Protein AF-A0AAW9TG71-F1 (afdb_monomer)

pLDDT: mean 80.9, std 14.89, range [36.53, 95.31]

Radius of gyration: 30.07 Å; Cα contacts (8 Å, |Δi|>4): 14; chains: 1; bounding box: 50×53×78 Å

Secondary structure (DSSP, 8-state):
---------------------TT--S-PPPPTT--TTTHHHHHHHHHHHHHHH-STTGGGSHHHHHHHHHHHHHHHHHHHHHHH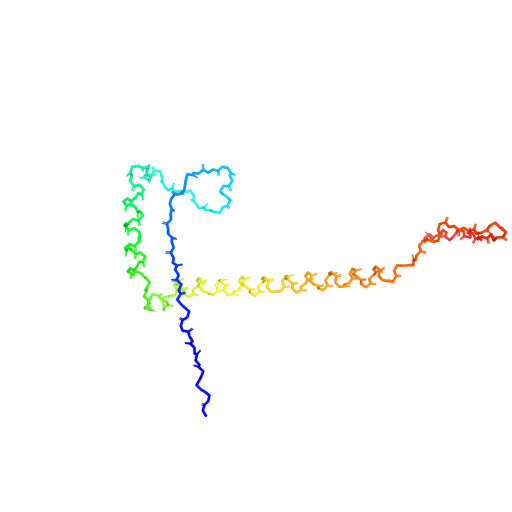HHHHHHHHHHHHHHSPP------TT-----------

Solvent-accessible surface area (backbone atoms only — not comparable to full-atom values): 8047 Å² total; per-residue (Å²): 134,86,81,78,78,75,73,80,81,83,80,90,86,86,81,86,88,76,81,92,47,102,78,63,85,78,75,78,83,76,62,88,88,64,41,88,86,47,42,64,58,49,46,55,48,49,54,53,52,51,60,70,56,72,42,78,70,50,62,70,36,67,73,46,42,54,52,52,48,51,56,51,52,52,50,52,52,50,51,52,50,52,50,53,50,51,54,52,51,50,53,51,51,52,50,61,72,66,54,74,80,81,79,90,72,74,61,94,90,64,83,81,85,77,77,78,80,77,80,126

Organism: NCBI:txid165179

Structure (mmCIF, N/CA/C/O backbone):
data_AF-A0AAW9TG71-F1
#
_entry.id   AF-A0AAW9TG71-F1
#
loop_
_atom_site.group_PDB
_atom_site.id
_atom_site.type_symbol
_atom_site.label_atom_id
_atom_site.label_alt_id
_atom_site.label_comp_id
_atom_site.label_asym_id
_atom_site.label_entity_id
_atom_site.label_seq_id
_atom_site.pdbx_PDB_ins_code
_atom_site.Cartn_x
_atom_site.Cartn_y
_atom_site.Cartn_z
_atom_site.occupancy
_atom_site.B_iso_or_equiv
_atom_site.auth_seq_id
_atom_site.auth_comp_id
_atom_site.auth_asym_id
_atom_site.auth_atom_id
_atom_site.pdbx_PDB_model_num
ATOM 1 N N . MET A 1 1 ? 29.637 -25.790 4.352 1.00 36.53 1 MET A N 1
ATOM 2 C CA . MET A 1 1 ? 28.234 -25.442 4.656 1.00 36.53 1 MET A CA 1
ATOM 3 C C . MET A 1 1 ? 28.146 -23.929 4.642 1.00 36.53 1 MET A C 1
ATOM 5 O O . MET A 1 1 ? 28.719 -23.298 5.520 1.00 36.53 1 MET A O 1
ATOM 9 N N . GLU A 1 2 ? 27.549 -23.349 3.603 1.00 44.38 2 GLU A N 1
ATOM 10 C CA . GLU A 1 2 ? 27.319 -21.904 3.535 1.00 44.38 2 GLU A CA 1
ATOM 11 C C . GLU A 1 2 ? 26.186 -21.550 4.498 1.00 44.38 2 GLU A C 1
ATOM 13 O O . GLU A 1 2 ? 25.037 -21.951 4.315 1.00 44.38 2 GLU A O 1
ATOM 18 N N . ILE A 1 3 ? 26.523 -20.840 5.572 1.00 47.56 3 ILE A N 1
ATOM 19 C CA . ILE A 1 3 ? 25.534 -20.257 6.472 1.00 47.56 3 ILE A CA 1
ATOM 20 C C . ILE A 1 3 ? 24.981 -19.042 5.729 1.00 47.56 3 ILE A C 1
ATOM 22 O O . ILE A 1 3 ? 25.548 -17.952 5.793 1.00 47.56 3 ILE A O 1
ATOM 26 N N . ASN A 1 4 ? 23.902 -19.248 4.972 1.00 52.19 4 ASN A N 1
ATOM 27 C CA . ASN A 1 4 ? 23.107 -18.168 4.403 1.00 52.19 4 ASN A CA 1
ATOM 28 C C . ASN A 1 4 ? 22.573 -17.331 5.564 1.00 52.19 4 ASN A C 1
ATOM 30 O O . ASN A 1 4 ? 21.565 -17.660 6.183 1.00 52.19 4 ASN A O 1
ATOM 34 N N . ASN A 1 5 ? 23.299 -16.268 5.893 1.00 47.75 5 ASN A N 1
ATOM 35 C CA . ASN A 1 5 ? 22.947 -15.315 6.926 1.00 47.75 5 ASN A CA 1
ATOM 36 C C . ASN A 1 5 ? 21.794 -14.463 6.379 1.00 47.75 5 ASN A C 1
ATOM 38 O O . ASN A 1 5 ? 21.983 -13.343 5.907 1.00 47.75 5 ASN A O 1
ATOM 42 N N . THR A 1 6 ? 20.589 -15.037 6.344 1.00 54.59 6 THR A N 1
ATOM 43 C CA . THR A 1 6 ? 19.350 -14.322 6.051 1.00 54.59 6 THR A CA 1
ATOM 44 C C . THR A 1 6 ? 19.089 -13.379 7.214 1.00 54.59 6 THR A C 1
ATOM 46 O O . THR A 1 6 ? 18.305 -13.682 8.110 1.00 54.59 6 THR A O 1
ATOM 49 N N . GLN A 1 7 ? 19.790 -12.244 7.239 1.00 59.25 7 GLN A N 1
ATOM 50 C CA . GLN A 1 7 ? 19.470 -11.150 8.142 1.00 59.25 7 GLN A CA 1
ATOM 51 C C . GLN A 1 7 ? 17.989 -10.833 7.952 1.00 59.25 7 GLN A C 1
ATOM 53 O O . GLN A 1 7 ? 17.565 -10.388 6.881 1.00 59.25 7 GLN A O 1
ATOM 58 N N . HIS A 1 8 ? 17.193 -11.112 8.981 1.00 61.28 8 HIS A N 1
ATOM 59 C CA . HIS A 1 8 ? 15.797 -10.725 9.003 1.00 61.28 8 HIS A CA 1
ATOM 60 C C . HIS A 1 8 ? 15.746 -9.200 8.899 1.00 61.28 8 HIS A C 1
ATOM 62 O O . HIS A 1 8 ? 16.082 -8.490 9.846 1.00 61.28 8 HIS A O 1
ATOM 68 N N . LYS A 1 9 ? 15.369 -8.691 7.722 1.00 80.81 9 LYS A N 1
ATOM 69 C CA . LYS A 1 9 ? 15.121 -7.264 7.529 1.00 80.81 9 LYS A CA 1
ATOM 70 C C . LYS A 1 9 ? 13.908 -6.899 8.375 1.00 80.81 9 LYS A C 1
ATOM 72 O O . LYS A 1 9 ? 12.813 -7.408 8.142 1.00 80.81 9 LYS A O 1
ATOM 77 N N . SER A 1 10 ? 14.116 -6.060 9.381 1.00 79.25 10 SER A N 1
ATOM 78 C CA . SER A 1 10 ? 13.027 -5.454 10.132 1.00 79.25 10 SER A CA 1
ATOM 79 C C . SER A 1 10 ? 12.468 -4.276 9.338 1.00 79.25 10 SER A C 1
ATOM 81 O O . SER A 1 10 ? 13.203 -3.530 8.692 1.00 79.25 10 SER A O 1
ATOM 83 N N . PHE A 1 11 ? 11.149 -4.123 9.370 1.00 83.56 11 PHE A N 1
ATOM 84 C CA . PHE A 1 11 ? 10.450 -3.030 8.706 1.00 83.56 11 PHE A CA 1
ATOM 85 C C . PHE A 1 11 ? 9.691 -2.219 9.753 1.00 83.56 11 PHE A C 1
ATOM 87 O O . PHE A 1 11 ? 9.021 -2.785 10.621 1.00 83.56 11 PHE A O 1
ATOM 94 N N . LEU A 1 12 ? 9.806 -0.894 9.676 1.00 83.38 12 LEU A N 1
ATOM 95 C CA . LEU A 1 12 ? 8.995 0.029 10.460 1.00 83.38 12 LEU A CA 1
ATOM 96 C C . LEU A 1 12 ? 7.770 0.417 9.634 1.00 83.38 12 LEU A C 1
ATOM 98 O O . LEU A 1 12 ? 7.898 0.754 8.460 1.00 83.38 12 LEU A O 1
ATOM 102 N N . TRP A 1 13 ? 6.596 0.396 10.255 1.00 83.81 13 TRP A N 1
ATOM 103 C CA . TRP A 1 13 ? 5.363 0.871 9.640 1.00 83.81 13 TRP A CA 1
ATOM 104 C C . TRP A 1 13 ? 4.795 2.036 10.457 1.00 83.81 13 TRP A C 1
ATOM 106 O O . TRP A 1 13 ? 4.870 2.041 11.691 1.00 83.81 13 TRP A O 1
ATOM 116 N N . HIS A 1 14 ? 4.245 3.028 9.761 1.00 82.62 14 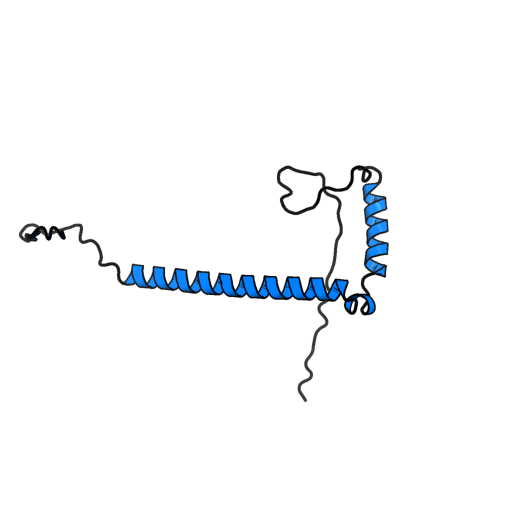HIS A N 1
ATOM 117 C CA . HIS A 1 14 ? 3.651 4.227 10.343 1.00 82.62 14 HIS A CA 1
ATOM 118 C C . HIS A 1 14 ? 2.267 4.465 9.733 1.00 82.62 14 HIS A C 1
ATOM 120 O O . HIS A 1 14 ? 2.054 4.149 8.566 1.00 82.62 14 HIS A O 1
ATOM 126 N N . LEU A 1 15 ? 1.331 4.980 10.532 1.00 85.31 15 LEU A N 1
ATOM 127 C CA . LEU A 1 15 ? -0.028 5.319 10.109 1.00 85.31 15 LEU A CA 1
ATOM 128 C C . LEU A 1 15 ? -0.345 6.723 10.617 1.00 85.31 15 LEU A C 1
ATOM 130 O O . LEU A 1 15 ? -0.266 6.952 11.827 1.00 85.31 15 LEU A O 1
ATOM 134 N N . ASP A 1 16 ? -0.736 7.609 9.707 1.00 82.88 16 ASP A N 1
ATOM 135 C CA . ASP A 1 16 ? -1.087 9.001 9.983 1.00 82.88 16 ASP A CA 1
ATOM 136 C C . ASP A 1 16 ? -2.388 9.414 9.308 1.00 82.88 16 ASP A C 1
ATOM 138 O O . ASP A 1 16 ? -2.827 8.800 8.339 1.00 82.88 16 ASP A O 1
ATOM 142 N N . PHE A 1 17 ? -2.970 10.486 9.842 1.00 83.88 17 PHE A N 1
ATOM 143 C CA . PHE A 1 17 ? -4.098 11.202 9.268 1.00 83.88 17 PHE A CA 1
ATOM 144 C C . PHE A 1 17 ? -3.626 12.605 8.901 1.00 83.88 17 PHE A C 1
ATOM 146 O O . PHE A 1 17 ? -3.375 13.427 9.787 1.00 83.88 17 PHE A O 1
ATOM 153 N N . GLU A 1 18 ? -3.482 12.860 7.606 1.00 81.12 18 GLU A N 1
ATOM 154 C CA . GLU A 1 18 ? -3.080 14.161 7.078 1.00 81.12 18 GLU A CA 1
ATOM 155 C C . GLU A 1 18 ? -4.305 14.949 6.596 1.00 81.12 18 GLU A C 1
ATOM 157 O O . GLU A 1 18 ? -5.284 14.348 6.139 1.00 81.12 18 GLU A O 1
ATOM 162 N N . PRO A 1 19 ? -4.291 16.290 6.710 1.00 76.50 19 PRO A N 1
ATOM 163 C CA . PRO A 1 19 ? -5.349 17.108 6.142 1.00 76.50 19 PRO A CA 1
ATOM 164 C C . PRO A 1 19 ? -5.397 16.903 4.628 1.00 76.50 19 PRO A C 1
ATOM 166 O O . PRO A 1 19 ? -4.365 16.832 3.961 1.00 76.50 19 PRO A O 1
ATOM 169 N N . PHE A 1 20 ? -6.608 16.836 4.079 1.00 74.81 20 PHE A N 1
ATOM 170 C CA . PHE A 1 20 ? -6.788 16.732 2.639 1.00 74.81 20 PHE A CA 1
ATOM 171 C C . PHE A 1 20 ? -6.255 18.004 1.972 1.00 74.81 20 PHE A C 1
ATOM 173 O O . PHE A 1 20 ? -6.802 19.092 2.164 1.00 74.81 20 PHE A O 1
ATOM 180 N N . THR A 1 21 ? -5.187 17.877 1.187 1.00 69.19 21 THR A N 1
ATOM 181 C CA . THR A 1 21 ? -4.655 18.982 0.386 1.00 69.19 21 THR A CA 1
ATOM 182 C C . THR A 1 21 ? -4.816 18.650 -1.091 1.00 69.19 21 THR A C 1
ATOM 184 O O . THR A 1 21 ? -4.801 17.493 -1.495 1.00 69.19 21 THR A O 1
ATOM 187 N N . TRP A 1 22 ? -4.930 19.651 -1.960 1.00 60.00 22 TRP A N 1
ATOM 188 C CA . TRP A 1 22 ? -5.045 19.409 -3.409 1.00 60.00 22 TRP A CA 1
ATOM 189 C C . TRP A 1 22 ? -3.799 18.724 -4.010 1.00 60.00 22 TRP A C 1
ATOM 191 O O . TRP A 1 22 ? -3.823 18.285 -5.155 1.00 60.00 22 TRP A O 1
ATOM 201 N N . HIS A 1 23 ? -2.724 18.612 -3.222 1.00 59.50 23 HIS A N 1
ATOM 202 C CA . HIS A 1 23 ? -1.466 17.956 -3.564 1.00 59.50 23 HIS A CA 1
ATOM 203 C C . HIS A 1 23 ? -1.309 16.560 -2.935 1.00 59.50 23 HIS A C 1
ATOM 205 O O . HIS A 1 23 ? -0.342 15.870 -3.260 1.00 59.50 23 HIS A O 1
ATOM 211 N N . THR A 1 24 ? -2.228 16.101 -2.070 1.00 59.16 24 THR A N 1
ATOM 212 C CA . THR A 1 24 ? -2.222 14.711 -1.582 1.00 59.16 24 THR A CA 1
ATOM 213 C C . THR A 1 24 ? -2.729 13.796 -2.692 1.00 59.16 24 THR A C 1
ATOM 215 O O . THR A 1 24 ? -3.899 13.443 -2.759 1.00 59.16 24 THR A O 1
ATOM 218 N N . PHE A 1 25 ? -1.825 13.451 -3.607 1.00 55.34 25 PHE A N 1
ATOM 219 C CA . PHE A 1 25 ? -2.076 12.565 -4.746 1.00 55.34 25 PHE A CA 1
ATOM 220 C C . PHE A 1 25 ? -2.125 11.079 -4.342 1.00 55.34 25 PHE A C 1
ATOM 222 O O . PHE A 1 25 ? -2.505 10.223 -5.135 1.00 55.34 25 PHE A O 1
ATOM 229 N N . TYR A 1 26 ? -1.734 10.761 -3.105 1.00 58.22 26 TYR A N 1
ATOM 230 C CA . TYR A 1 26 ? -1.583 9.396 -2.613 1.00 58.22 26 TYR A CA 1
ATOM 231 C C . TYR A 1 26 ? -2.325 9.243 -1.282 1.00 58.22 26 TYR A C 1
ATOM 233 O O . TYR A 1 26 ? -1.766 9.498 -0.220 1.00 58.22 26 TYR A O 1
ATOM 241 N N . GLY A 1 27 ? -3.600 8.859 -1.345 1.00 68.81 27 GLY A N 1
ATOM 242 C CA . GLY A 1 27 ? -4.419 8.568 -0.170 1.00 68.81 27 GLY A CA 1
ATOM 243 C C . GLY A 1 27 ? -5.905 8.482 -0.506 1.00 68.81 27 GLY A C 1
ATOM 244 O O . GLY A 1 27 ? -6.374 9.119 -1.447 1.00 68.81 27 GLY A O 1
ATOM 245 N N . GLU A 1 28 ? -6.646 7.691 0.264 1.00 77.88 28 GLU A N 1
ATOM 246 C CA . GLU A 1 28 ? -8.108 7.698 0.222 1.00 77.88 28 GLU A CA 1
ATOM 247 C C . GLU A 1 28 ? -8.654 8.742 1.196 1.00 77.88 28 GLU A C 1
ATOM 249 O O . GLU A 1 28 ? -8.075 8.997 2.258 1.00 77.88 28 GLU A O 1
ATOM 254 N N . GLN A 1 29 ? -9.779 9.361 0.838 1.00 81.94 29 GLN A N 1
ATOM 255 C CA . GLN A 1 29 ? -10.433 10.316 1.720 1.00 81.94 29 GLN A CA 1
ATOM 256 C C . GLN A 1 29 ? -10.912 9.599 2.986 1.00 81.94 29 GLN A C 1
ATOM 258 O O . GLN A 1 29 ? -11.627 8.599 2.920 1.00 81.94 29 GLN A O 1
ATOM 263 N N . CYS A 1 30 ? -10.531 10.129 4.149 1.00 83.88 30 CYS A N 1
ATOM 264 C CA . CYS A 1 30 ? -11.011 9.594 5.415 1.00 83.88 30 CYS A CA 1
ATOM 265 C C . CYS A 1 30 ? -12.537 9.743 5.521 1.00 83.88 30 CYS A C 1
ATOM 267 O O . CYS A 1 30 ? -13.081 10.769 5.101 1.00 83.88 30 CYS A O 1
ATOM 269 N N . PRO A 1 31 ? -13.237 8.763 6.116 1.00 86.94 31 PRO A N 1
ATOM 270 C CA . PRO A 1 31 ? -14.661 8.890 6.386 1.00 86.94 31 PRO A CA 1
ATOM 271 C C . PRO A 1 31 ? -14.980 10.137 7.232 1.00 86.94 31 PRO A C 1
ATOM 273 O O . PRO A 1 31 ? -14.193 10.492 8.112 1.00 86.94 31 PRO A O 1
ATOM 276 N N . PRO A 1 32 ? -16.161 10.761 7.054 1.00 86.50 32 PRO A N 1
ATOM 277 C CA . PRO A 1 32 ? -16.502 12.045 7.680 1.00 86.50 32 PRO A CA 1
ATOM 278 C C . PRO A 1 32 ? -16.593 12.005 9.216 1.00 86.50 32 PRO A C 1
ATOM 280 O O . PRO A 1 32 ? -16.626 13.051 9.854 1.00 86.50 32 PRO A O 1
ATOM 283 N N . PHE A 1 33 ? -16.629 10.818 9.830 1.00 89.12 33 PHE A N 1
ATOM 284 C CA . PHE A 1 33 ? -16.613 10.665 11.288 1.00 89.12 33 PHE A CA 1
ATOM 285 C C . PHE A 1 33 ? -15.208 10.767 11.904 1.00 89.12 33 PHE A C 1
ATOM 287 O O . PHE A 1 33 ? -15.080 10.782 13.131 1.00 89.12 33 PHE A O 1
ATOM 294 N N . VAL A 1 34 ? -14.149 10.794 11.090 1.00 89.00 34 VAL A N 1
ATOM 295 C CA . VAL A 1 34 ? -12.784 11.056 11.557 1.00 89.00 34 VAL A CA 1
ATOM 296 C C . VAL A 1 34 ? -12.590 12.572 11.593 1.00 89.00 34 VAL A C 1
ATOM 298 O O . VAL A 1 34 ? -12.419 13.213 10.560 1.00 89.00 34 VAL A O 1
ATOM 301 N N . THR A 1 35 ? -12.652 13.145 12.790 1.00 90.44 35 THR A N 1
ATOM 302 C CA . THR A 1 35 ? -12.479 14.576 13.057 1.00 90.44 35 THR A CA 1
ATOM 303 C C . THR A 1 35 ? -11.071 14.868 13.564 1.00 90.44 35 THR A C 1
ATOM 305 O O . THR A 1 35 ? -10.323 13.971 13.963 1.00 90.44 35 THR A O 1
ATOM 308 N N . GLU A 1 36 ? -10.686 16.145 13.597 1.00 86.62 36 GLU A N 1
ATOM 309 C CA . GLU A 1 36 ? -9.383 16.537 14.144 1.00 86.62 36 GLU A CA 1
ATOM 310 C C . GLU A 1 36 ? -9.220 16.193 15.627 1.00 86.62 36 GLU A C 1
ATOM 312 O O . GLU A 1 36 ? -8.100 15.941 16.074 1.00 86.62 36 GLU A O 1
ATOM 317 N N . GLU A 1 37 ? -10.322 16.134 16.375 1.00 88.62 37 GLU A N 1
ATOM 318 C CA . GLU A 1 37 ? -10.308 15.826 17.806 1.00 88.62 37 GLU A CA 1
ATOM 319 C C . GLU A 1 37 ? -10.115 14.328 18.058 1.00 88.62 37 GLU A C 1
ATOM 321 O O . GLU A 1 37 ? -9.443 13.932 19.012 1.00 88.62 37 GLU A O 1
ATOM 326 N N . ASN A 1 38 ? -10.686 13.475 17.200 1.00 92.44 38 ASN A N 1
ATOM 327 C CA . ASN A 1 38 ? -10.660 12.025 17.388 1.00 92.44 38 ASN A CA 1
ATOM 328 C C . ASN A 1 38 ? -9.598 11.301 16.541 1.00 92.44 38 ASN A C 1
ATOM 330 O O . ASN A 1 38 ? -9.353 10.115 16.778 1.00 92.44 38 ASN A O 1
ATOM 334 N N . LYS A 1 39 ? -8.918 11.984 15.607 1.00 90.00 39 LYS A N 1
ATOM 335 C CA . LYS A 1 39 ? -7.897 11.374 14.730 1.00 90.00 39 LYS A CA 1
ATOM 336 C C . LYS A 1 39 ? -6.799 10.636 15.496 1.00 90.00 39 LYS A C 1
ATOM 338 O O . LYS A 1 39 ? -6.372 9.561 15.085 1.00 90.00 39 LYS A O 1
ATOM 343 N N . GLU A 1 40 ? -6.374 11.156 16.647 1.00 90.81 40 GLU A N 1
ATOM 344 C CA . GLU A 1 40 ? -5.350 10.511 17.481 1.00 90.81 40 GLU A CA 1
ATOM 345 C C . GLU A 1 40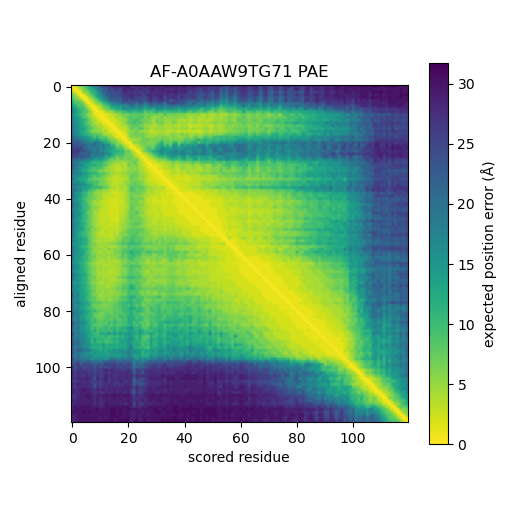 ? -5.890 9.241 18.163 1.00 90.81 40 GLU A C 1
ATOM 347 O O . GLU A 1 40 ? -5.185 8.232 18.270 1.00 90.81 40 GLU A O 1
ATOM 352 N N . ALA A 1 41 ? -7.163 9.243 18.572 1.00 93.25 41 ALA A N 1
ATOM 353 C CA . ALA A 1 41 ? -7.822 8.050 19.096 1.00 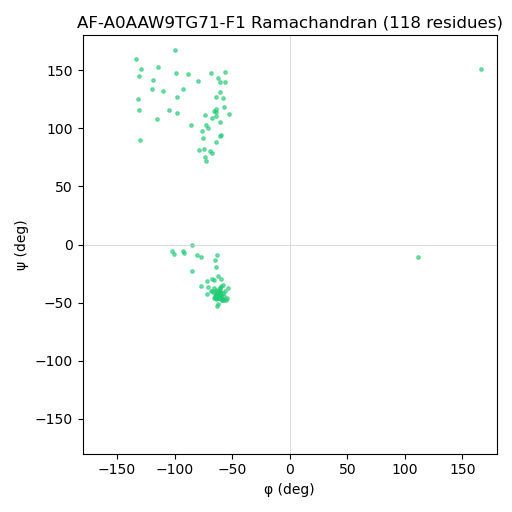93.25 41 ALA A CA 1
ATOM 354 C C . ALA A 1 41 ? -7.937 6.970 18.009 1.00 93.25 41 ALA A C 1
ATOM 356 O O . ALA A 1 41 ? -7.570 5.816 18.254 1.00 93.25 41 ALA A O 1
ATOM 357 N N . TRP A 1 42 ? -8.343 7.355 16.793 1.00 93.44 42 TRP A N 1
ATOM 358 C CA . TRP A 1 42 ? -8.367 6.471 15.626 1.00 93.44 42 TRP A CA 1
ATOM 359 C C . TRP A 1 42 ? -6.987 5.915 15.296 1.00 93.44 42 TRP A C 1
ATOM 361 O O . TRP A 1 42 ? -6.841 4.701 15.152 1.00 93.44 42 TRP A O 1
ATOM 371 N N . LYS A 1 43 ? -5.949 6.758 15.273 1.00 91.38 43 LYS A N 1
ATOM 372 C CA . LYS A 1 43 ? -4.561 6.340 15.033 1.00 91.38 43 LYS A CA 1
ATOM 373 C C . LYS A 1 43 ? -4.126 5.264 16.022 1.00 91.38 43 LYS A C 1
ATOM 375 O O . LYS A 1 43 ? -3.611 4.216 15.627 1.00 91.38 43 LYS A O 1
ATOM 380 N N . ARG A 1 44 ? -4.378 5.468 17.318 1.00 91.81 44 ARG A N 1
ATOM 381 C CA . ARG A 1 44 ? -4.040 4.486 18.364 1.00 91.81 44 ARG A CA 1
ATOM 382 C C . ARG A 1 44 ? -4.867 3.209 18.263 1.00 91.81 44 ARG A C 1
ATOM 384 O O . ARG A 1 44 ? -4.322 2.122 18.474 1.00 91.81 44 ARG A O 1
ATOM 391 N N . TYR A 1 45 ? -6.158 3.324 17.965 1.00 93.31 45 TYR A N 1
ATOM 392 C CA . TYR A 1 45 ? -7.050 2.181 17.798 1.00 93.31 45 TYR A CA 1
ATOM 393 C C . TYR A 1 45 ? -6.619 1.311 16.613 1.00 93.31 45 TYR A C 1
ATOM 395 O O . TYR A 1 45 ? -6.338 0.124 16.794 1.00 93.31 45 TYR A O 1
ATOM 403 N N . LEU A 1 46 ? -6.452 1.911 15.434 1.00 93.44 46 LEU A N 1
ATOM 404 C CA . LEU A 1 46 ? -6.006 1.222 14.225 1.00 93.44 46 LEU A CA 1
ATOM 405 C C . LEU A 1 46 ? -4.619 0.614 14.411 1.00 93.44 46 LEU A C 1
ATOM 407 O O . LEU A 1 46 ? -4.399 -0.529 14.017 1.00 93.44 46 LEU A O 1
ATOM 411 N N . LYS A 1 47 ? -3.713 1.299 15.124 1.00 92.44 47 LYS A N 1
ATOM 412 C CA . LYS A 1 47 ? -2.403 0.730 15.460 1.00 92.44 47 LYS A CA 1
ATOM 413 C C . LYS A 1 47 ? -2.515 -0.599 16.210 1.00 92.44 47 LYS A C 1
ATOM 415 O O . LYS A 1 47 ? -1.760 -1.534 15.941 1.00 92.44 47 LYS A O 1
ATOM 420 N N . LYS A 1 48 ? -3.470 -0.701 17.139 1.00 92.69 48 LYS A N 1
ATOM 421 C CA . LYS A 1 48 ? -3.747 -1.940 17.878 1.00 92.69 48 LYS A CA 1
ATOM 422 C C . LYS A 1 48 ? -4.410 -2.997 16.994 1.00 92.69 48 LYS A C 1
ATOM 424 O O . LYS A 1 48 ? -4.029 -4.160 17.091 1.00 92.69 48 LYS A O 1
ATOM 429 N N . VAL A 1 49 ? -5.375 -2.611 16.161 1.00 93.75 49 VAL A N 1
ATOM 430 C CA . VAL A 1 49 ? -6.090 -3.520 15.248 1.00 93.75 49 VAL A CA 1
ATOM 431 C C . VAL A 1 49 ? -5.129 -4.138 14.233 1.00 93.75 49 VAL A C 1
ATOM 433 O O . VAL A 1 49 ? -5.020 -5.358 14.160 1.00 93.75 49 VAL A O 1
ATOM 436 N N . ILE A 1 50 ? -4.337 -3.317 13.543 1.00 91.50 50 ILE A N 1
ATOM 437 C CA . ILE A 1 50 ? -3.343 -3.775 12.565 1.00 91.50 50 ILE A CA 1
ATOM 438 C C . ILE A 1 50 ? -2.331 -4.705 13.233 1.00 91.50 50 ILE A C 1
ATOM 440 O O . ILE A 1 50 ? -2.083 -5.799 12.738 1.00 91.50 50 ILE A O 1
ATOM 444 N N . LYS A 1 51 ? -1.807 -4.346 14.414 1.00 90.06 51 LYS A N 1
ATOM 445 C CA . LYS A 1 51 ? -0.883 -5.223 15.152 1.00 90.06 51 LYS A CA 1
ATOM 446 C C . LYS A 1 51 ? -1.493 -6.595 15.470 1.00 90.06 51 LYS A C 1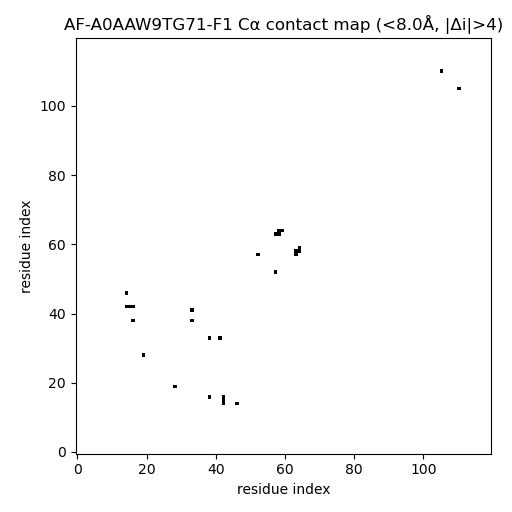
ATOM 448 O O . LYS A 1 51 ? -0.767 -7.583 15.478 1.00 90.06 51 LYS A O 1
ATOM 453 N N . LYS A 1 52 ? -2.800 -6.673 15.742 1.00 91.12 52 LYS A N 1
ATOM 454 C CA . LYS A 1 52 ? -3.490 -7.956 15.961 1.00 91.12 52 LYS A CA 1
ATOM 455 C C . LYS A 1 52 ? -3.646 -8.766 14.672 1.00 91.12 52 LYS A C 1
ATOM 457 O O . LYS A 1 52 ? -3.634 -9.992 14.758 1.00 91.12 52 LYS A O 1
ATOM 462 N N . HIS A 1 53 ? -3.779 -8.102 13.525 1.00 91.00 53 HIS A N 1
ATOM 463 C CA . HIS A 1 53 ? -3.925 -8.743 12.215 1.00 91.00 53 HIS A CA 1
ATOM 464 C C . HIS A 1 53 ? -2.598 -9.120 11.547 1.00 91.00 53 HIS A C 1
ATOM 466 O O . HIS A 1 53 ? -2.581 -10.040 10.738 1.00 91.00 53 HIS A O 1
ATOM 472 N N . LEU A 1 54 ? -1.481 -8.476 11.897 1.00 89.56 54 LEU A N 1
ATOM 473 C CA . LEU A 1 54 ? -0.145 -8.820 11.395 1.00 89.56 54 LEU A CA 1
ATOM 474 C C . LEU A 1 54 ? 0.363 -10.137 12.013 1.00 89.56 54 LEU A C 1
ATOM 476 O O . LEU A 1 54 ? 1.250 -10.147 12.867 1.00 89.56 54 LEU A O 1
ATOM 480 N N . LYS A 1 55 ? -0.225 -11.257 11.587 1.00 91.25 55 LYS A N 1
ATOM 481 C CA . LYS A 1 55 ? 0.118 -12.622 12.000 1.00 91.25 55 LYS A CA 1
ATOM 482 C C . LYS A 1 55 ? 0.326 -13.513 10.781 1.00 91.25 55 LYS A C 1
ATOM 484 O O . LYS A 1 55 ? -0.335 -13.342 9.762 1.00 91.25 55 LYS A O 1
ATOM 489 N N . ALA A 1 56 ? 1.180 -14.524 10.930 1.00 89.38 56 ALA A N 1
ATOM 490 C CA . ALA A 1 56 ? 1.454 -15.501 9.875 1.00 89.38 56 ALA A CA 1
ATOM 491 C C . ALA A 1 56 ? 0.200 -16.277 9.429 1.00 89.38 56 ALA A C 1
ATOM 493 O O . ALA A 1 56 ? 0.087 -16.657 8.271 1.00 89.38 56 ALA A O 1
ATOM 494 N N . GLU A 1 57 ? -0.768 -16.476 10.327 1.00 91.62 57 GLU A N 1
ATOM 495 C CA . GLU A 1 57 ? -2.052 -17.114 10.008 1.00 91.62 57 GLU A CA 1
ATOM 496 C C . GLU A 1 57 ? -2.827 -16.337 8.939 1.00 91.62 57 GLU A C 1
ATOM 498 O O 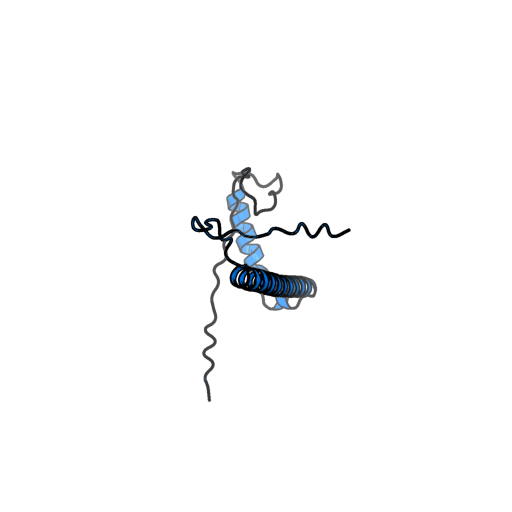. GLU A 1 57 ? -3.335 -16.934 7.993 1.00 91.62 57 GLU A O 1
ATOM 503 N N . VAL A 1 58 ? -2.851 -15.003 9.048 1.00 91.44 58 VAL A N 1
ATOM 504 C CA . VAL A 1 58 ? -3.555 -14.130 8.098 1.00 91.44 58 VAL A CA 1
ATOM 505 C C . VAL A 1 58 ? -2.916 -14.202 6.715 1.00 91.44 58 VAL A C 1
ATOM 507 O O . VAL A 1 58 ? -3.623 -14.140 5.722 1.00 91.44 58 VAL A O 1
ATOM 510 N N . MET A 1 59 ? -1.605 -14.445 6.624 1.00 90.19 59 MET A N 1
ATOM 511 C CA . MET A 1 59 ? -0.943 -14.621 5.326 1.00 90.19 59 MET A CA 1
ATOM 512 C C . MET A 1 59 ? -1.432 -15.850 4.547 1.00 90.19 59 MET A C 1
ATOM 514 O O . MET A 1 59 ? -1.231 -15.944 3.339 1.00 90.19 59 MET A O 1
ATOM 518 N N . ASN A 1 60 ? -2.051 -16.817 5.227 1.00 90.38 60 ASN A N 1
ATOM 519 C CA . ASN A 1 60 ? -2.562 -18.026 4.593 1.00 90.38 60 ASN A CA 1
ATOM 520 C C . ASN A 1 60 ? -4.026 -17.918 4.159 1.00 90.38 60 ASN A C 1
ATOM 522 O O . ASN A 1 60 ? -4.517 -18.851 3.524 1.00 90.38 60 ASN A O 1
ATOM 526 N N . THR A 1 61 ? -4.720 -16.821 4.476 1.00 94.19 61 THR A N 1
ATOM 527 C CA . THR A 1 61 ? -6.099 -16.630 4.020 1.00 94.19 61 THR A CA 1
ATOM 528 C C . THR A 1 61 ? -6.131 -16.415 2.504 1.00 94.19 61 THR A C 1
ATOM 530 O O . THR A 1 61 ? -5.184 -15.853 1.942 1.00 94.19 61 THR A O 1
ATOM 533 N N . PRO A 1 62 ? -7.201 -16.858 1.817 1.00 94.81 62 PRO A N 1
ATOM 534 C CA . PRO A 1 62 ? -7.341 -16.633 0.380 1.00 94.81 62 PRO A CA 1
ATOM 535 C C . PRO A 1 62 ? -7.302 -15.138 0.046 1.00 94.81 62 PRO A C 1
ATOM 537 O O . PRO A 1 62 ? -6.558 -14.740 -0.838 1.00 94.81 62 PRO A O 1
ATOM 540 N N . GLU A 1 63 ? -7.974 -14.302 0.844 1.00 93.31 63 GLU A N 1
ATOM 541 C CA . GLU A 1 63 ? -7.992 -12.843 0.672 1.00 93.31 63 GLU A CA 1
ATOM 542 C C . GLU A 1 63 ? -6.585 -12.230 0.639 1.00 93.31 63 GLU A C 1
ATOM 544 O O . GLU A 1 63 ? -6.269 -11.426 -0.236 1.00 93.31 63 GLU A O 1
ATOM 549 N N . PHE A 1 64 ? -5.709 -12.622 1.573 1.00 94.19 64 PHE A N 1
ATOM 550 C CA . PHE A 1 64 ? -4.343 -12.105 1.598 1.00 94.19 64 PHE A CA 1
ATOM 551 C C . PHE A 1 64 ? -3.526 -12.614 0.405 1.00 94.19 64 PHE A C 1
ATOM 553 O O . PHE A 1 64 ? -2.757 -11.857 -0.190 1.00 94.19 64 PHE A O 1
ATOM 560 N N . ARG A 1 65 ? -3.692 -13.891 0.039 1.00 93.62 65 ARG A N 1
ATOM 561 C CA . ARG A 1 65 ? -2.979 -14.503 -1.091 1.00 93.62 65 ARG A CA 1
ATOM 562 C C . ARG A 1 65 ? -3.378 -13.895 -2.428 1.00 93.62 65 ARG A C 1
ATOM 564 O O . ARG A 1 65 ? -2.508 -13.703 -3.272 1.00 93.62 65 ARG A O 1
ATOM 571 N N . ASP A 1 66 ? -4.646 -13.549 -2.606 1.00 95.31 66 ASP A N 1
ATOM 572 C CA . ASP A 1 66 ? -5.127 -12.894 -3.821 1.00 95.31 66 ASP A CA 1
ATOM 573 C C . ASP A 1 66 ? -4.468 -11.517 -3.993 1.00 95.31 66 ASP A C 1
ATOM 575 O O . ASP A 1 66 ? -3.967 -11.196 -5.072 1.00 95.31 66 ASP A O 1
ATOM 579 N N . ILE A 1 67 ? -4.353 -10.741 -2.909 1.00 94.56 67 ILE A N 1
ATOM 580 C CA . ILE A 1 67 ? -3.625 -9.461 -2.910 1.00 94.56 67 ILE A CA 1
ATOM 581 C C . ILE A 1 67 ? -2.131 -9.682 -3.195 1.00 94.56 67 ILE A C 1
ATOM 583 O O . ILE A 1 67 ? -1.520 -8.943 -3.971 1.00 94.56 67 ILE A O 1
ATOM 587 N N . GLU A 1 68 ? -1.516 -10.706 -2.598 1.00 93.19 68 GLU A N 1
ATOM 588 C CA . GLU A 1 68 ? -0.110 -11.036 -2.852 1.00 93.19 68 GLU A CA 1
ATOM 589 C C . GLU A 1 68 ? 0.142 -11.377 -4.331 1.00 93.19 68 GLU A C 1
ATOM 591 O O . GLU A 1 68 ? 1.146 -10.943 -4.910 1.00 93.19 68 GLU A O 1
ATOM 596 N N . LEU A 1 69 ? -0.773 -12.125 -4.953 1.00 94.88 69 LEU A N 1
ATOM 597 C CA . LEU A 1 69 ? -0.726 -12.458 -6.374 1.00 94.88 69 LEU A CA 1
ATOM 598 C C . LEU A 1 69 ? -0.854 -11.205 -7.242 1.00 94.88 69 LEU A C 1
ATOM 600 O O . LEU A 1 69 ? -0.005 -11.001 -8.110 1.00 94.88 69 LEU A O 1
ATOM 604 N N . GLN A 1 70 ? -1.814 -10.322 -6.955 1.00 93.94 70 GLN A N 1
ATOM 605 C CA . GLN A 1 70 ? -1.969 -9.049 -7.670 1.00 93.94 70 GLN A CA 1
ATOM 606 C C . GLN A 1 70 ? -0.689 -8.203 -7.605 1.00 93.94 70 GLN A C 1
ATOM 608 O O . GLN A 1 70 ? -0.166 -7.776 -8.634 1.00 93.94 70 GLN A O 1
ATOM 613 N N . ILE A 1 71 ? -0.101 -8.041 -6.414 1.00 93.88 71 ILE A N 1
ATOM 614 C CA . ILE A 1 71 ? 1.160 -7.300 -6.238 1.00 93.88 71 ILE A CA 1
ATOM 615 C C . ILE A 1 71 ? 2.302 -7.945 -7.040 1.00 93.88 71 ILE A C 1
ATOM 617 O O . ILE A 1 71 ? 3.173 -7.249 -7.576 1.00 93.88 71 ILE A O 1
ATOM 621 N N . ARG A 1 72 ? 2.348 -9.280 -7.114 1.00 93.69 72 ARG A N 1
ATOM 622 C CA . ARG A 1 72 ? 3.357 -10.005 -7.898 1.00 93.69 72 ARG A CA 1
ATOM 623 C C . ARG A 1 72 ? 3.185 -9.745 -9.392 1.00 93.69 72 ARG A C 1
ATOM 625 O O . ARG A 1 72 ? 4.174 -9.452 -10.064 1.00 93.69 72 ARG A O 1
ATOM 632 N N . GLU A 1 73 ? 1.961 -9.819 -9.897 1.00 94.12 73 GLU A N 1
ATOM 633 C CA . GLU A 1 73 ? 1.635 -9.549 -11.297 1.00 94.12 73 GLU A CA 1
ATOM 634 C C . GLU A 1 73 ? 1.949 -8.100 -11.680 1.00 94.12 73 GLU A C 1
ATOM 636 O O . GLU A 1 73 ? 2.635 -7.863 -12.676 1.00 94.12 73 GLU A O 1
ATOM 641 N N . GLU A 1 74 ? 1.570 -7.128 -10.847 1.00 93.12 74 GLU A N 1
ATOM 642 C CA . GLU A 1 74 ? 1.914 -5.717 -11.047 1.00 93.12 74 GLU A CA 1
ATOM 643 C C . GLU A 1 74 ? 3.427 -5.492 -11.139 1.00 93.12 74 GLU A C 1
ATOM 645 O O . GLU A 1 74 ? 3.908 -4.762 -12.012 1.00 93.12 74 GLU A O 1
ATOM 650 N N . LYS A 1 75 ? 4.209 -6.131 -10.258 1.00 93.94 75 LYS A N 1
ATOM 651 C CA . LYS A 1 75 ? 5.677 -6.057 -10.306 1.00 93.94 75 LYS A CA 1
ATOM 652 C C . LYS A 1 75 ? 6.226 -6.624 -11.613 1.00 93.94 75 LYS A C 1
ATOM 654 O O . LYS A 1 75 ? 7.109 -6.007 -12.209 1.00 93.94 75 LYS A O 1
ATOM 659 N N . LEU A 1 76 ? 5.704 -7.759 -12.078 1.00 94.06 76 LEU A N 1
ATOM 660 C CA . LEU A 1 76 ? 6.113 -8.357 -13.353 1.00 94.06 76 LEU A CA 1
ATOM 661 C C . LEU A 1 76 ? 5.783 -7.444 -14.539 1.00 94.06 76 LEU A C 1
ATOM 663 O O . LEU A 1 76 ? 6.618 -7.263 -15.428 1.00 94.06 76 LEU A O 1
ATOM 667 N N . LEU A 1 77 ? 4.607 -6.815 -14.534 1.00 94.00 77 LEU A N 1
ATOM 668 C CA . LEU A 1 77 ? 4.215 -5.849 -15.560 1.00 94.00 77 LEU A CA 1
ATOM 669 C C . LEU A 1 77 ? 5.141 -4.629 -15.577 1.00 94.00 77 LEU A C 1
ATOM 671 O O . LEU A 1 77 ? 5.587 -4.224 -16.652 1.00 94.00 77 LEU A O 1
ATOM 675 N N . ARG A 1 78 ? 5.503 -4.087 -14.407 1.00 91.56 78 ARG A N 1
ATOM 676 C CA . ARG A 1 78 ? 6.467 -2.978 -14.300 1.00 91.56 78 ARG A CA 1
ATOM 677 C C . ARG A 1 78 ? 7.829 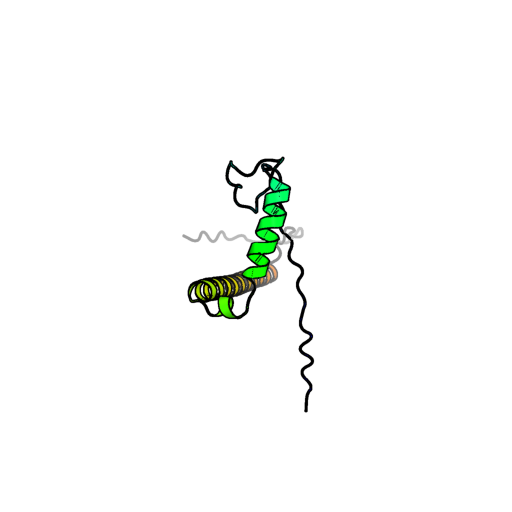-3.347 -14.885 1.00 91.56 78 ARG A C 1
ATOM 679 O O . ARG A 1 78 ? 8.362 -2.585 -15.687 1.00 91.56 78 ARG A O 1
ATOM 686 N N . ILE A 1 79 ? 8.352 -4.533 -14.561 1.00 93.88 79 ILE A N 1
ATOM 687 C CA . ILE A 1 79 ? 9.618 -5.035 -15.121 1.00 93.88 79 ILE A CA 1
ATOM 688 C C . ILE A 1 79 ? 9.533 -5.123 -16.649 1.00 93.88 79 ILE A C 1
ATOM 690 O O . ILE A 1 79 ? 10.416 -4.625 -17.350 1.00 93.88 79 ILE A O 1
ATOM 694 N N . LYS A 1 80 ? 8.449 -5.706 -17.174 1.00 94.12 80 LYS A N 1
ATOM 695 C CA . LYS A 1 80 ? 8.225 -5.844 -18.619 1.00 94.12 80 LYS A CA 1
ATOM 696 C C . LYS A 1 80 ? 8.169 -4.483 -19.318 1.00 94.12 80 LYS A C 1
ATOM 698 O O . LYS A 1 80 ? 8.767 -4.310 -20.381 1.00 94.12 80 LYS A O 1
ATOM 703 N N . TRP A 1 81 ? 7.476 -3.508 -18.732 1.00 92.88 81 TRP A N 1
ATOM 704 C CA . TRP A 1 81 ? 7.404 -2.149 -19.270 1.00 92.88 81 TRP A CA 1
ATOM 705 C C . TRP A 1 81 ? 8.746 -1.428 -19.235 1.00 92.88 81 TRP A C 1
ATOM 707 O O . TRP A 1 81 ? 9.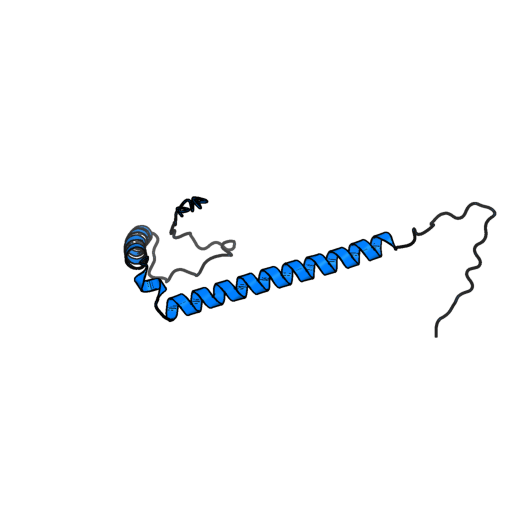108 -0.778 -20.217 1.00 92.88 81 TRP A O 1
ATOM 717 N N . ASP A 1 82 ? 9.510 -1.562 -18.154 1.00 93.06 82 ASP A N 1
ATOM 718 C CA . ASP A 1 82 ? 10.846 -0.976 -18.065 1.00 93.06 82 ASP A CA 1
ATOM 719 C C . ASP A 1 82 ? 11.796 -1.588 -19.098 1.00 93.06 82 ASP A C 1
ATOM 721 O O . ASP A 1 82 ? 12.575 -0.871 -19.733 1.00 93.06 82 ASP A O 1
ATOM 725 N N . GLU A 1 83 ? 11.701 -2.895 -19.335 1.00 94.38 83 GLU A N 1
ATOM 726 C CA . GLU A 1 83 ? 12.468 -3.572 -20.373 1.00 94.38 83 GLU A CA 1
ATOM 727 C C . GLU A 1 83 ? 12.082 -3.083 -21.776 1.00 94.38 83 GLU A C 1
ATOM 729 O O . GLU A 1 83 ? 12.949 -2.738 -22.584 1.00 94.38 83 GLU A O 1
ATOM 734 N N . GLN A 1 84 ? 10.782 -2.965 -22.059 1.00 92.81 84 GLN A N 1
ATOM 735 C CA . GLN A 1 84 ? 10.291 -2.416 -23.321 1.00 92.81 84 GLN A CA 1
ATOM 736 C C . GLN A 1 84 ? 10.760 -0.968 -23.529 1.00 92.81 84 GLN A C 1
ATOM 738 O O . GLN A 1 84 ? 11.199 -0.611 -24.628 1.00 92.81 84 GLN A O 1
ATOM 743 N N . ARG A 1 85 ? 10.730 -0.144 -22.475 1.00 92.19 85 ARG A N 1
ATOM 744 C CA . ARG A 1 85 ? 11.230 1.236 -22.501 1.00 92.19 85 ARG A CA 1
ATOM 745 C C . ARG A 1 85 ? 12.725 1.273 -22.821 1.00 92.19 85 ARG A C 1
ATOM 747 O O . ARG A 1 85 ? 13.129 2.034 -23.699 1.00 92.19 85 ARG A O 1
ATOM 754 N N . LYS A 1 86 ? 13.537 0.425 -22.177 1.00 93.88 86 LYS A N 1
ATOM 755 C CA . LYS A 1 86 ? 14.982 0.310 -22.450 1.00 93.88 86 LYS A CA 1
ATOM 756 C C . LYS A 1 86 ? 15.263 -0.074 -23.903 1.00 93.88 86 LYS A C 1
ATOM 758 O O . LYS A 1 86 ? 16.055 0.603 -24.554 1.00 93.88 86 LYS A O 1
ATOM 763 N N . ARG A 1 87 ? 14.563 -1.081 -24.443 1.00 91.75 87 ARG A N 1
ATOM 764 C CA . ARG A 1 87 ? 14.704 -1.493 -25.854 1.00 91.75 87 ARG A CA 1
ATOM 765 C C . ARG A 1 87 ? 14.334 -0.368 -26.823 1.00 91.75 87 ARG A C 1
ATOM 767 O O . ARG A 1 87 ? 14.991 -0.188 -27.845 1.00 91.75 87 ARG A O 1
ATOM 774 N N . SER A 1 88 ? 13.280 0.390 -26.519 1.00 92.69 88 SER A N 1
ATOM 775 C CA . SER A 1 88 ? 12.873 1.541 -27.334 1.00 92.69 88 SER A CA 1
ATOM 776 C C . SER A 1 88 ? 13.950 2.633 -27.346 1.00 92.69 88 SER A C 1
ATOM 778 O O . SER A 1 88 ? 14.349 3.104 -28.412 1.00 92.69 88 SER A O 1
ATOM 780 N N . LEU A 1 89 ? 14.490 2.969 -26.171 1.00 93.56 89 LEU A N 1
ATOM 781 C CA . LEU A 1 89 ? 15.559 3.956 -26.032 1.00 93.56 89 LEU A CA 1
ATOM 782 C C . LEU A 1 89 ? 16.841 3.522 -26.756 1.00 93.56 89 LEU A C 1
ATOM 784 O O . LEU A 1 89 ? 17.502 4.336 -27.393 1.00 93.56 89 LEU A O 1
ATOM 788 N N . GLU A 1 90 ? 17.192 2.240 -26.693 1.00 92.06 90 GLU A N 1
ATOM 789 C CA . GLU A 1 90 ? 18.345 1.693 -27.407 1.00 92.06 90 GLU A CA 1
ATOM 790 C C . GLU A 1 90 ? 18.181 1.794 -28.927 1.00 92.06 90 GLU A C 1
ATOM 792 O O . GLU A 1 90 ? 19.097 2.249 -29.613 1.00 92.06 90 GLU A O 1
ATOM 797 N N . LYS A 1 91 ? 16.990 1.481 -29.456 1.00 92.38 91 LYS A N 1
ATOM 798 C CA . LYS A 1 91 ? 16.677 1.682 -30.879 1.00 92.38 91 LYS A CA 1
ATOM 799 C C . LYS A 1 91 ? 16.802 3.148 -31.288 1.00 92.38 91 LYS A C 1
ATOM 801 O O . LYS A 1 91 ? 17.357 3.430 -32.347 1.00 92.38 91 LYS A O 1
ATOM 806 N N . GLN A 1 92 ? 16.313 4.077 -30.465 1.00 89.44 92 GLN A N 1
ATOM 807 C CA . GLN A 1 92 ? 16.477 5.511 -30.717 1.00 89.44 92 GLN A CA 1
ATOM 808 C C . GLN A 1 92 ? 17.954 5.917 -30.725 1.00 89.44 92 GLN A C 1
ATOM 810 O O . GLN A 1 92 ? 18.393 6.584 -31.655 1.00 89.44 92 GLN A O 1
ATOM 815 N N . ARG A 1 93 ? 18.743 5.455 -29.748 1.00 90.62 93 ARG A N 1
ATOM 816 C CA . ARG A 1 93 ? 20.192 5.711 -29.692 1.00 90.62 93 ARG A CA 1
ATOM 817 C C . ARG A 1 93 ? 20.923 5.160 -30.913 1.00 90.62 93 ARG A C 1
ATOM 819 O O . ARG A 1 93 ? 21.794 5.834 -31.449 1.00 90.62 93 ARG A O 1
ATOM 826 N N . TYR A 1 94 ? 20.578 3.953 -31.356 1.00 87.88 94 TYR A N 1
ATOM 827 C CA . TYR A 1 94 ? 21.154 3.359 -32.560 1.00 87.88 94 TYR A CA 1
ATOM 828 C C . TYR A 1 94 ? 20.822 4.183 -33.809 1.00 87.88 94 TYR A C 1
ATOM 830 O O . TYR A 1 94 ? 21.719 4.486 -34.590 1.00 87.88 94 TYR A O 1
ATOM 838 N N . ARG A 1 95 ? 19.560 4.610 -33.966 1.00 85.12 95 ARG A N 1
ATOM 839 C CA . ARG A 1 95 ? 19.143 5.494 -35.067 1.00 85.12 95 ARG A CA 1
ATOM 840 C C . ARG A 1 95 ? 19.912 6.813 -35.052 1.00 85.12 95 ARG A C 1
ATOM 842 O O . ARG A 1 95 ? 20.483 7.159 -36.074 1.00 85.12 95 ARG A O 1
ATOM 849 N N . ALA A 1 96 ? 20.015 7.473 -33.898 1.00 86.12 96 ALA A N 1
ATOM 850 C CA . ALA A 1 96 ? 20.756 8.727 -33.750 1.00 86.12 96 ALA A CA 1
ATOM 851 C C . ALA A 1 96 ? 22.249 8.588 -34.105 1.00 86.12 96 ALA A C 1
ATOM 853 O O . ALA A 1 96 ? 22.825 9.488 -34.701 1.00 86.12 96 ALA A O 1
ATOM 854 N N . LYS A 1 97 ? 22.885 7.448 -33.796 1.00 81.94 97 LYS A N 1
ATOM 855 C CA . LYS A 1 97 ? 24.273 7.170 -34.220 1.00 81.94 97 LYS A CA 1
ATOM 856 C C . LYS A 1 97 ? 24.421 6.998 -35.734 1.00 81.94 97 LYS A C 1
ATOM 858 O O . LYS A 1 97 ? 25.494 7.257 -36.266 1.00 81.94 97 LYS A O 1
ATOM 863 N N . MET A 1 98 ? 23.375 6.514 -36.397 1.00 77.12 98 MET A N 1
ATOM 864 C CA . MET A 1 98 ? 23.345 6.290 -37.844 1.00 77.12 98 MET A CA 1
ATOM 865 C C . MET A 1 98 ? 22.804 7.498 -38.624 1.00 77.12 98 MET A C 1
ATOM 867 O O . MET A 1 98 ? 22.832 7.483 -39.856 1.00 77.12 98 MET A O 1
ATOM 871 N N . GLU A 1 99 ? 22.298 8.534 -37.948 1.00 76.00 99 GLU A N 1
ATOM 872 C CA . GLU A 1 99 ? 21.873 9.768 -38.602 1.00 76.00 99 GLU A CA 1
ATOM 873 C C . GLU A 1 99 ? 23.089 10.439 -39.240 1.00 76.00 99 GLU A C 1
ATOM 875 O O . GLU A 1 99 ? 24.051 10.823 -38.571 1.00 76.00 99 GLU A O 1
ATOM 880 N N . ARG A 1 100 ? 23.061 10.553 -40.573 1.00 69.12 100 ARG A N 1
ATOM 881 C CA . ARG A 1 100 ? 24.119 11.238 -41.314 1.00 69.12 100 ARG A CA 1
ATOM 882 C C . ARG A 1 100 ? 24.184 12.699 -40.852 1.00 69.12 100 ARG A C 1
ATOM 884 O O . ARG A 1 100 ? 23.138 13.355 -40.836 1.00 69.12 100 ARG A O 1
ATOM 891 N N . PRO A 1 101 ? 25.376 13.236 -40.530 1.00 70.31 101 PRO A N 1
ATOM 892 C CA . PRO A 1 101 ? 25.509 14.646 -40.200 1.00 70.31 101 PRO A CA 1
ATOM 893 C C . PRO A 1 101 ? 25.011 15.489 -41.377 1.00 70.31 101 PRO A C 1
ATOM 895 O O . PRO A 1 101 ? 25.442 15.306 -42.516 1.00 70.31 101 PRO A O 1
ATOM 898 N N . ARG A 1 102 ? 24.071 16.400 -41.103 1.00 66.94 102 ARG A N 1
ATOM 899 C CA . ARG A 1 102 ? 23.598 17.369 -42.094 1.00 66.94 102 ARG A CA 1
ATOM 900 C C . ARG A 1 102 ? 24.744 18.336 -42.390 1.00 66.94 102 ARG A C 1
ATOM 902 O O . ARG A 1 102 ? 25.133 19.128 -41.535 1.00 66.94 102 ARG A O 1
ATOM 909 N N . ILE A 1 103 ? 25.320 18.224 -43.584 1.00 68.00 103 ILE A N 1
ATOM 910 C CA . ILE A 1 103 ? 26.374 19.123 -44.054 1.00 68.00 103 ILE A CA 1
ATOM 911 C C . ILE A 1 103 ? 25.700 20.437 -44.458 1.00 68.00 103 ILE A C 1
ATOM 913 O O . ILE A 1 103 ? 25.150 20.553 -45.547 1.00 68.00 103 ILE A O 1
ATOM 917 N N . ASN A 1 104 ? 25.726 21.423 -43.561 1.00 68.62 104 ASN A N 1
ATOM 918 C CA . ASN A 1 104 ? 25.142 22.750 -43.801 1.00 68.62 104 ASN A CA 1
ATOM 919 C C . ASN A 1 104 ? 26.095 23.699 -44.549 1.00 68.62 104 ASN A C 1
ATOM 921 O O . ASN A 1 104 ? 25.756 24.856 -44.784 1.00 68.62 104 ASN A O 1
ATOM 925 N N . TYR A 1 105 ? 27.305 23.239 -44.877 1.00 73.06 105 TYR A N 1
ATOM 926 C CA . TYR A 1 105 ? 28.340 24.052 -45.500 1.00 73.06 105 TYR A CA 1
ATOM 927 C C . TYR A 1 105 ? 28.931 23.333 -46.709 1.00 73.06 105 TYR A C 1
ATOM 929 O O . TYR A 1 105 ? 29.569 22.291 -46.574 1.00 73.06 105 TYR A O 1
ATOM 937 N N . ILE A 1 106 ? 28.723 23.920 -47.885 1.00 71.69 106 ILE A N 1
ATOM 938 C CA . ILE A 1 106 ? 29.327 23.488 -49.142 1.00 71.69 106 ILE A CA 1
ATOM 939 C C . ILE A 1 106 ? 30.432 24.506 -49.469 1.00 71.69 106 ILE A C 1
ATOM 941 O O . ILE A 1 106 ? 30.123 25.688 -49.645 1.00 71.69 106 ILE A O 1
ATOM 945 N N . PRO A 1 107 ? 31.718 24.108 -49.499 1.00 77.56 107 PRO A N 1
ATOM 946 C CA . PRO A 1 107 ? 32.815 25.009 -49.841 1.00 77.56 107 PRO A CA 1
ATOM 947 C C . PRO A 1 107 ? 32.604 25.657 -51.214 1.00 77.56 107 PRO A C 1
ATOM 949 O O . PRO A 1 107 ? 32.180 24.993 -52.161 1.00 77.56 107 PRO A O 1
ATOM 952 N N . LYS A 1 108 ? 32.926 26.951 -51.341 1.00 72.31 108 LYS A N 1
ATOM 953 C CA . LYS A 1 108 ? 32.816 27.678 -52.616 1.00 72.31 108 LYS A CA 1
ATOM 954 C C . LYS A 1 108 ? 33.651 26.966 -53.689 1.00 72.31 108 LYS A C 1
ATOM 956 O O . LYS A 1 108 ? 34.862 26.844 -53.533 1.00 72.31 108 LYS A O 1
ATOM 961 N N . GLY A 1 109 ? 32.990 26.502 -54.750 1.00 73.31 109 GLY A N 1
ATOM 962 C CA . GLY A 1 109 ? 33.594 25.718 -55.835 1.00 73.31 109 GLY A CA 1
ATOM 963 C C . GLY A 1 109 ? 33.149 24.250 -55.895 1.00 73.31 109 GLY A C 1
ATOM 964 O O . GLY A 1 109 ? 33.410 23.601 -56.901 1.00 73.31 109 GLY A O 1
ATOM 965 N N . LEU A 1 110 ? 32.443 23.738 -54.877 1.00 71.31 110 LEU A N 1
ATOM 966 C CA . LEU A 1 110 ? 31.692 22.480 -54.957 1.00 71.31 110 LEU A CA 1
ATOM 967 C C . LEU A 1 110 ? 30.212 22.792 -55.233 1.00 71.31 110 LEU A C 1
ATOM 969 O O . LEU A 1 110 ? 29.599 23.554 -54.488 1.00 71.31 110 LEU A O 1
ATOM 973 N N . SER A 1 111 ? 29.621 22.195 -56.266 1.00 66.12 111 SER A N 1
ATOM 974 C CA . SER A 1 111 ? 28.172 22.202 -56.501 1.00 66.12 111 SER A CA 1
ATOM 975 C C . SER A 1 111 ? 27.618 20.800 -56.259 1.00 66.12 111 SER A C 1
ATOM 977 O O . SER A 1 111 ? 28.185 19.814 -56.724 1.00 66.12 111 SER A O 1
ATOM 979 N N . VAL A 1 112 ? 26.534 20.704 -55.490 1.00 66.88 112 VAL A N 1
ATOM 980 C CA . VAL A 1 112 ? 25.779 19.458 -55.311 1.00 66.88 112 VAL A CA 1
ATOM 981 C C . VAL A 1 112 ? 24.597 19.524 -56.269 1.00 66.88 112 VAL A C 1
ATOM 983 O O . VAL A 1 112 ? 23.730 20.377 -56.086 1.00 66.88 112 VAL A O 1
ATOM 986 N N . ASP A 1 113 ? 24.567 18.657 -57.281 1.00 67.31 113 ASP A N 1
ATOM 987 C CA . ASP A 1 113 ? 23.400 18.509 -58.151 1.00 67.31 113 ASP A CA 1
ATOM 988 C C . ASP A 1 113 ? 22.294 17.799 -57.370 1.00 67.31 113 ASP A C 1
ATOM 990 O O . ASP A 1 113 ? 22.326 16.587 -57.144 1.00 67.31 113 ASP A O 1
ATOM 994 N N . TYR A 1 114 ? 21.313 18.572 -56.911 1.00 63.00 114 TYR A N 1
ATOM 995 C CA . TYR A 1 114 ? 20.067 18.019 -56.404 1.00 63.00 114 TYR A CA 1
ATOM 996 C C . TYR A 1 114 ? 19.201 17.644 -57.607 1.00 63.00 114 TYR A C 1
ATOM 998 O O . TYR A 1 114 ? 18.319 18.403 -57.996 1.00 63.00 114 TYR A O 1
ATOM 1006 N N . GLU A 1 115 ? 19.444 16.482 -58.217 1.00 59.88 115 GLU A N 1
ATOM 1007 C CA . GLU A 1 115 ? 18.389 15.873 -59.025 1.00 59.88 115 GLU A CA 1
ATO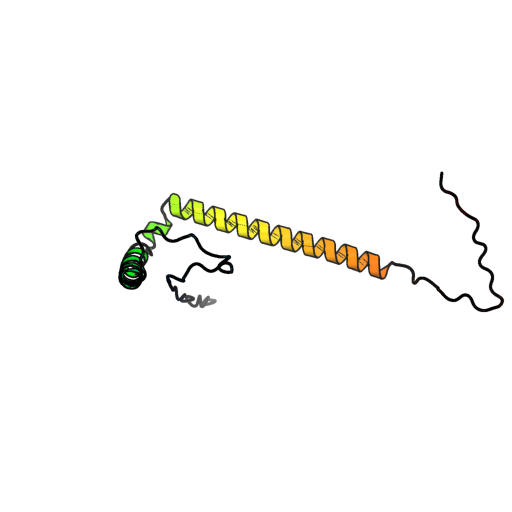M 1008 C C . GLU A 1 115 ? 17.231 15.531 -58.087 1.00 59.88 115 GLU A C 1
ATOM 1010 O O . GLU A 1 115 ? 17.325 14.685 -57.190 1.00 59.88 115 GLU A O 1
ATOM 1015 N N . GLU A 1 116 ? 16.145 16.268 -58.268 1.00 56.75 116 GLU A N 1
ATOM 1016 C CA . GLU A 1 116 ? 14.904 16.157 -57.532 1.00 56.75 116 GLU A CA 1
ATOM 1017 C C . GLU A 1 116 ? 14.280 14.781 -57.812 1.00 56.75 116 GLU A C 1
ATOM 1019 O O . GLU A 1 116 ? 13.488 14.604 -58.736 1.00 56.75 116 GLU A O 1
ATOM 1024 N N . LYS A 1 117 ? 14.641 13.763 -57.018 1.00 52.41 117 LYS A N 1
ATOM 1025 C CA . LYS A 1 117 ? 13.875 12.512 -56.961 1.00 52.41 117 LYS A CA 1
ATOM 1026 C C . LYS A 1 117 ? 12.533 12.796 -56.292 1.00 52.41 117 LYS A C 1
ATOM 1028 O O . LYS A 1 117 ? 12.339 12.538 -55.105 1.00 52.41 117 LYS A O 1
ATOM 1033 N N . SER A 1 118 ? 11.616 13.332 -57.087 1.00 50.31 118 SER A N 1
ATOM 1034 C CA . SER A 1 118 ? 10.178 13.263 -56.876 1.00 50.31 118 SER A CA 1
ATOM 1035 C C . SER A 1 118 ? 9.779 11.784 -56.875 1.00 50.31 118 SER A C 1
ATOM 1037 O O . SER A 1 118 ? 9.588 11.154 -57.911 1.00 50.31 118 SER A O 1
ATOM 1039 N N . LEU A 1 119 ? 9.740 11.190 -55.682 1.00 48.62 119 LEU A N 1
ATOM 1040 C CA . LEU A 1 119 ? 9.075 9.910 -55.463 1.00 48.62 119 LEU A CA 1
ATOM 1041 C C . LEU A 1 119 ? 7.563 10.162 -55.556 1.00 48.62 119 LEU A C 1
ATOM 1043 O O . LEU A 1 119 ? 6.974 10.702 -54.619 1.00 48.62 119 LEU A O 1
ATOM 1047 N N . LEU A 1 120 ? 6.990 9.830 -56.717 1.00 41.62 120 LEU A N 1
ATOM 1048 C CA . LEU A 1 120 ? 5.581 9.452 -56.864 1.00 41.62 120 LEU A CA 1
ATOM 1049 C C . LEU A 1 120 ? 5.312 8.141 -56.115 1.00 41.62 120 LEU A C 1
ATOM 1051 O O . LEU A 1 120 ? 6.181 7.239 -56.188 1.00 41.62 120 LEU A O 1
#

Mean predicted aligned error: 13.3 Å

Foldseek 3Di:
DDPPCPPPDDDDDADADDPDDPPCPDDDDDDPVCDPVCRVVVRVVVVVVVVVCPDPVNCPDPVNVVVVVVVVVVVVVVVVVVVVVVVVVVVVVVVVVVPDPDPPDDPPPDDDDPPPPPDD

Sequence (120 aa):
MEINNTQHKSFLWHLDFEPFTWHTFYGEQCPPFVTEENKEAWKRYLKKVIKKHLKAEVMNTPEFRDIELQIREEKLLRIKWDEQRKRSLEKQRYRAKMERPRINYIPKGLSVDYEEKSLL

=== Feature glossary ===
A reading guide for the features in this record.

Start from the sequence.

  · Sequence gives the chain of amino acids in standard one-letter code (A=alanine, C=cysteine, …, Y=tyrosine), read N→C. It is the only feature that is directly encoded by the gene; all structural features are derived from the folded form of this sequence.

Fold it, and you get atomic coordinates and the backbone conformation that goes with them.

  · The mmCIF table is the protein's shape written out atom by atom. For each backbone N, Cα, C, and carbonyl O, it records an (x, y, z) coordinate triple in Å plus the residue type, chain letter, and residue number.

  · Backbone dihedral angles. Every residue except chain termini has a φ (preceding-C → N → Cα → C) and a ψ (N → Cα → C → next-N). They are reported in degrees following the IUPAC sign convention. Secondary structure is essentially a statement about which (φ, ψ) basin each residue occupies.

  · DSSP 8-state secondary structure assigns each residue one of H (α-helix), G (3₁₀-helix), I (π-helix), E (extended β-strand), B (isolated β-bridge), T (hydrogen-bonded turn), S (bend), or '-' (coil). The assignment is computed from backbone hydrogen-bond geometry via the Kabsch–Sander algorithm.

  · P-SEA three-state annotation labels each residue as helix, strand, or coil based purely on the geometry of the Cα trace. It serves as a fallback when the full backbone (and thus DSSP) is unavailable.

Summarize the fold with a handful of shape descriptors and a per-residue structural alphabet.

  · Radius of gyration (Rg) is the root-mean-square distance of Cα atoms from their centroid — a single number for overall size and compactness. A globular domain of N residues has Rg ≈ 2.2·N^0.38 Å; an extended or disordered chain has a much larger Rg. The Cα contact count is the number of residue pairs whose Cα atoms are within 8 Å and are more than four positions apart in sequence — a standard proxy for tertiary packing density. The bounding box is the smallest axis-aligned box enclosing all Cα atoms.

  · Foldseek's 3Di representation compresses backbone geometry into a per-residue letter drawn from a learned twenty-state alphabet. It captures the tertiary interaction pattern around each residue — which residues are packed against it in space, regardless of where they are in sequence.

  · Accessible surface area quantifies burial. A residue with SASA near zero is packed into the hydrophobic core; one with SASA >100 Å² sits on the surface. Computed here via the Shrake–Rupley numerical algorithm with a 1.4 Å probe.

Ask how reliable the model is.

  · For AlphaFold models, the B-factor field carries pLDDT — the model's own estimate of local accuracy on a 0–100 scale. Regions with pLDDT<50 should be treated as essentially unmodeled; they often correspond to intrinsically disordered segments.

  · For experimental (PDB) structures, the B-factor (temperature factor) quantifies the positional spread of each atom in the crystal — a combination of thermal vibration and static disorder — in units of Å². High B-factors mark flexible loops or poorly resolved regions; low B-factors mark the rigid, well-ordered core.

  · PAE(i, j) answers: if I align the predicted and true structures on residue i, how far off (in Å) do I expect residue j to be? A block-diagonal PAE matrix with low values on the blocks and high values off-diagonal is the signature of a multi-domain protein with confidently predicted domains but uncertain inter-domain orientation.

Place it in context: what it resembles, what it is annotated as, and how it looks.

  · Structural nearest neighbors (via Foldseek easy-search vs the PDB). Reported per hit: target PDB id, E-value, and alignment TM-score. A TM-score above ~0.5 is the conventional threshold for 'same fold'.

  · Functional annotations link the protein to curated databases. InterPro entries identify conserved domains and families by matching the sequence against member-database signatures (Pfam, PROSITE, CDD, …). Gene Ontology (GO) terms describe molecular function, biological process, and cellular component in a controlled vocabulary. CATH places the structure in a hierarchical fold classification (Class/Architecture/Topology/Homologous-superfamily). The organism is the source species.

  · Plot images: a contact map (which residues are close in 3D, as an N×N binary image), a Ramachandran scatter (backbone torsion angles, revealing secondary-structure composition at a glance), and — for AlphaFold structures — a PAE heatmap (pairwise prediction confidence).

  · Structure images are PyMOL renders from six orthogonal camera directions. Cartoon representation draws helices as coils and strands as arrows; sticks shows the backbone as bonds; surface shows the solvent-excluded envelope. Rainbow coloring maps sequence position to hue (blue→red, N→C); chain coloring assigns a distinct color per polypeptide.